Protein AF-A0A0E9SKA1-F1 (afdb_monomer_lite)

InterPro domains:
  IPR029071 Ubiquitin-like domain superfamily [SSF54236] (8-65)
  IPR033593 N-terminal RASSF family [PTHR15286] (7-65)

pLDDT: mean 83.82, std 12.72, range [40.81, 94.31]

Structure (mmCIF, N/CA/C/O backbone):
data_AF-A0A0E9SKA1-F1
#
_entry.id   AF-A0A0E9SKA1-F1
#
loop_
_atom_site.group_PDB
_atom_site.id
_atom_site.type_symbol
_atom_site.label_atom_id
_atom_site.label_alt_id
_atom_site.label_comp_id
_atom_site.label_asym_id
_atom_site.label_entity_id
_atom_site.label_seq_id
_atom_site.pdbx_PDB_ins_code
_atom_site.Cartn_x
_atom_site.Cartn_y
_atom_site.Cartn_z
_atom_site.occupancy
_atom_site.B_iso_or_equiv
_atom_site.auth_seq_id
_atom_site.auth_comp_id
_atom_site.auth_asym_id
_atom_site.auth_atom_id
_atom_site.pdbx_PDB_model_num
ATOM 1 N N . MET A 1 1 ? 21.076 -16.165 2.304 1.00 40.81 1 MET A N 1
ATOM 2 C CA . MET A 1 1 ? 20.445 -15.091 1.516 1.00 40.81 1 MET A CA 1
ATOM 3 C C . MET A 1 1 ? 19.599 -14.300 2.482 1.00 40.81 1 MET A C 1
ATOM 5 O O . MET A 1 1 ? 18.585 -14.815 2.932 1.00 40.81 1 MET A O 1
ATOM 9 N N . GLU A 1 2 ? 20.070 -13.124 2.875 1.00 51.28 2 GLU A N 1
ATOM 10 C CA . GLU A 1 2 ? 19.243 -12.160 3.594 1.00 51.28 2 GLU A CA 1
ATOM 11 C C . GLU A 1 2 ? 18.151 -11.735 2.612 1.00 51.28 2 GLU A C 1
ATOM 13 O O . GLU A 1 2 ? 18.443 -11.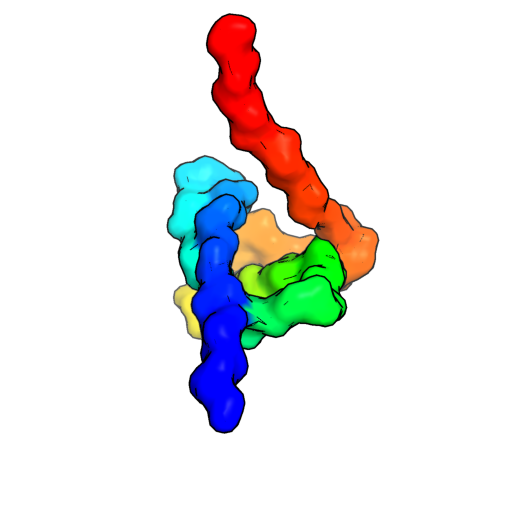275 1.508 1.00 51.28 2 GLU A O 1
ATOM 18 N N . LEU A 1 3 ? 16.898 -12.051 2.934 1.00 59.31 3 LEU A N 1
ATOM 19 C CA . LEU A 1 3 ? 15.762 -11.622 2.134 1.00 59.31 3 LEU A CA 1
ATOM 20 C C . LEU A 1 3 ? 15.777 -10.096 2.237 1.00 59.31 3 LEU A C 1
ATOM 22 O O . LEU A 1 3 ? 15.542 -9.582 3.323 1.00 59.31 3 LEU A O 1
ATOM 26 N N . GLU A 1 4 ? 16.157 -9.378 1.177 1.00 65.50 4 GLU A N 1
ATOM 27 C CA . GLU A 1 4 ? 16.121 -7.913 1.190 1.00 65.50 4 GLU A CA 1
ATOM 28 C C . GLU A 1 4 ? 14.668 -7.481 1.430 1.00 65.50 4 GLU A C 1
ATOM 30 O O . GLU A 1 4 ? 13.849 -7.446 0.507 1.00 65.50 4 GLU A O 1
ATOM 35 N N . GLU A 1 5 ? 14.327 -7.242 2.695 1.00 72.19 5 GLU A N 1
ATOM 36 C CA . GLU A 1 5 ? 13.000 -6.823 3.110 1.00 72.19 5 GLU A CA 1
ATOM 37 C C . GLU A 1 5 ? 12.754 -5.434 2.539 1.00 72.19 5 GLU A C 1
ATOM 39 O O . GLU A 1 5 ? 13.316 -4.428 2.981 1.00 72.19 5 GLU A O 1
ATOM 44 N N . CYS A 1 6 ? 11.908 -5.382 1.518 1.00 86.50 6 CYS A N 1
ATOM 45 C CA . CYS A 1 6 ? 11.515 -4.136 0.900 1.00 86.50 6 CYS A CA 1
ATOM 46 C C . CYS A 1 6 ? 10.561 -3.399 1.841 1.00 86.50 6 CYS A C 1
ATOM 48 O O . CYS A 1 6 ? 9.695 -4.000 2.488 1.00 86.50 6 CYS A O 1
ATOM 50 N N . LYS A 1 7 ? 10.725 -2.078 1.907 1.00 91.75 7 LYS A N 1
ATOM 51 C CA . LYS A 1 7 ? 9.825 -1.185 2.632 1.00 91.75 7 LYS A CA 1
ATOM 52 C C . LYS A 1 7 ? 9.267 -0.152 1.670 1.00 91.75 7 LYS A C 1
ATOM 54 O O . 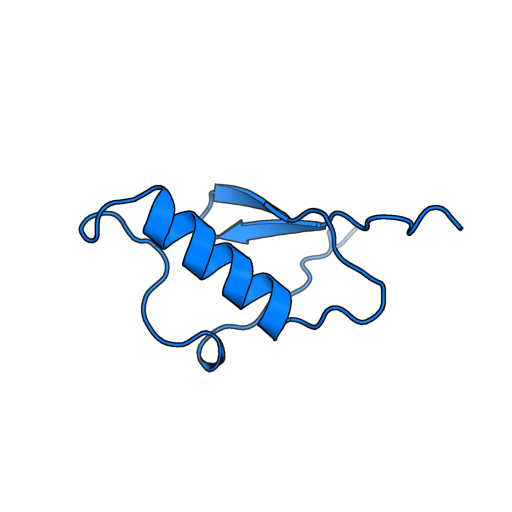LYS A 1 7 ? 10.014 0.383 0.852 1.00 91.75 7 LYS A O 1
ATOM 59 N N . ILE A 1 8 ? 7.974 0.126 1.776 1.00 93.00 8 ILE A N 1
ATOM 60 C CA . ILE A 1 8 ? 7.310 1.172 0.993 1.00 93.00 8 ILE A CA 1
ATOM 61 C C . ILE A 1 8 ? 6.506 2.083 1.918 1.00 93.00 8 ILE A C 1
ATOM 63 O O . ILE A 1 8 ? 5.879 1.615 2.870 1.00 93.00 8 ILE A O 1
ATOM 67 N N . SER A 1 9 ? 6.522 3.382 1.625 1.00 94.19 9 SER A N 1
ATOM 68 C CA . SER A 1 9 ? 5.656 4.365 2.278 1.00 94.19 9 SER A CA 1
ATOM 69 C C . SER A 1 9 ? 4.352 4.492 1.497 1.00 94.19 9 SER A C 1
ATOM 71 O O . SER A 1 9 ? 4.362 4.79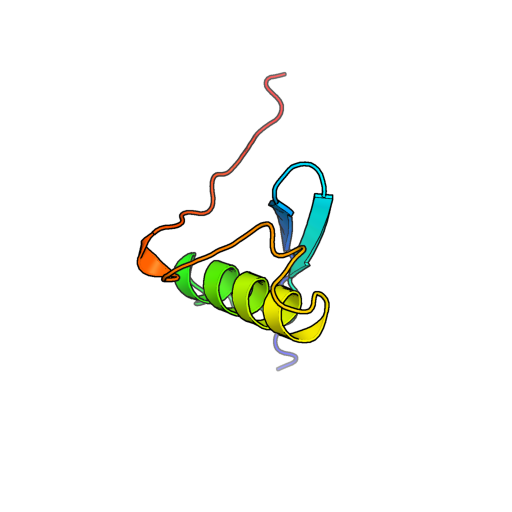1 0.302 1.00 94.19 9 SER A O 1
ATOM 73 N N . VAL A 1 10 ? 3.228 4.277 2.173 1.00 94.31 10 VAL A N 1
ATOM 74 C CA . VAL A 1 10 ? 1.877 4.355 1.607 1.00 94.31 10 VAL A CA 1
ATOM 75 C C . VAL A 1 10 ? 1.084 5.399 2.375 1.00 94.31 10 VAL A C 1
ATOM 77 O O . VAL A 1 10 ? 1.103 5.425 3.598 1.00 94.31 10 VAL A O 1
ATOM 80 N N . TRP A 1 11 ? 0.360 6.258 1.665 1.00 92.69 11 TRP A N 1
ATOM 81 C CA . TRP A 1 11 ? -0.473 7.287 2.283 1.00 92.69 11 TRP A CA 1
ATOM 82 C C . TRP A 1 11 ? -1.934 6.833 2.337 1.00 92.69 11 TRP A C 1
ATOM 84 O O . TRP A 1 11 ? -2.538 6.568 1.299 1.00 92.69 11 TRP A O 1
ATOM 94 N N . VAL A 1 12 ? -2.514 6.791 3.536 1.00 90.31 12 VAL A N 1
ATOM 95 C CA . VAL A 1 12 ? -3.907 6.408 3.800 1.00 90.31 12 VAL A CA 1
ATOM 96 C C . VAL A 1 12 ? -4.605 7.57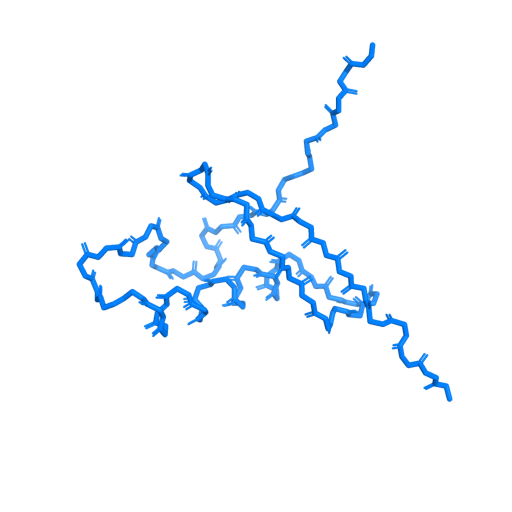0 4.497 1.00 90.31 12 VAL A C 1
ATOM 98 O O . VAL A 1 12 ? -4.222 7.957 5.591 1.00 90.31 12 VAL A O 1
ATOM 101 N N . CYS A 1 13 ? -5.612 8.172 3.857 1.00 84.75 13 CYS A N 1
ATOM 102 C CA . CYS A 1 13 ? -6.397 9.282 4.422 1.00 84.75 13 CYS A CA 1
ATOM 103 C C . CYS A 1 13 ? -5.562 10.393 5.106 1.00 84.75 13 CYS A C 1
ATOM 105 O O . CYS A 1 13 ? -5.962 10.925 6.138 1.00 84.75 13 CYS A O 1
ATOM 107 N N . ARG A 1 14 ? -4.449 10.804 4.471 1.00 86.06 14 ARG A N 1
ATOM 108 C CA . ARG A 1 14 ? -3.477 11.829 4.935 1.00 86.06 14 ARG A CA 1
ATOM 109 C C . ARG A 1 14 ? -2.489 11.366 6.010 1.00 86.06 14 ARG A C 1
ATOM 111 O O . ARG A 1 14 ? -1.656 12.169 6.419 1.00 86.06 14 ARG A O 1
ATOM 118 N N . GLU A 1 15 ? -2.532 10.104 6.405 1.00 89.00 15 GLU A N 1
ATOM 119 C CA . GLU A 1 15 ? -1.539 9.479 7.275 1.00 89.00 15 GLU A CA 1
ATOM 120 C C . 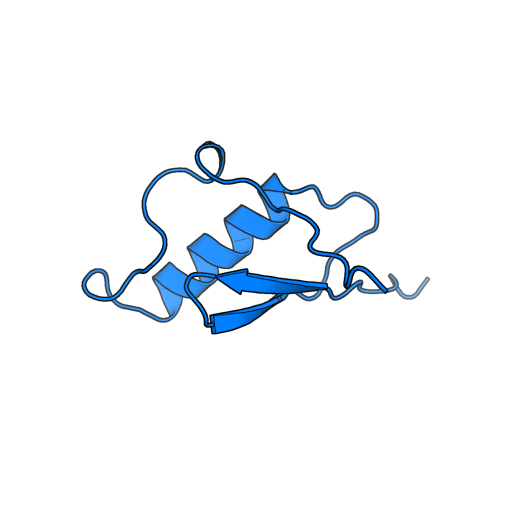GLU A 1 15 ? -0.548 8.665 6.434 1.00 89.00 15 GLU A C 1
ATOM 122 O O . GLU A 1 15 ? -0.952 7.856 5.598 1.00 89.00 15 GLU A O 1
ATOM 127 N N . GLU A 1 16 ? 0.753 8.887 6.624 1.00 91.00 16 GLU A N 1
ATOM 128 C CA . GLU A 1 16 ? 1.780 8.032 6.024 1.00 91.00 16 GLU A CA 1
ATOM 129 C C . GLU A 1 16 ? 1.970 6.774 6.879 1.00 91.00 16 GLU A C 1
ATOM 131 O O . GLU A 1 16 ? 2.155 6.848 8.094 1.00 91.00 16 GLU A O 1
ATOM 136 N N . LYS A 1 17 ? 1.946 5.612 6.230 1.00 92.25 17 LYS A N 1
ATOM 137 C CA . LYS A 1 17 ? 2.192 4.296 6.816 1.00 92.25 17 LYS A CA 1
ATOM 138 C C . LYS A 1 17 ? 3.396 3.658 6.141 1.00 92.25 17 LYS A C 1
ATOM 140 O O . LYS A 1 17 ? 3.507 3.667 4.915 1.00 92.25 17 LYS A O 1
ATOM 145 N N . LEU A 1 18 ? 4.272 3.058 6.937 1.00 93.12 18 LEU A N 1
ATOM 146 C CA . LEU A 1 18 ? 5.403 2.287 6.435 1.00 93.12 18 LEU A CA 1
ATOM 147 C C . LEU A 1 18 ? 5.049 0.800 6.439 1.00 93.12 18 LEU A C 1
ATOM 149 O O . LEU A 1 18 ? 4.802 0.230 7.498 1.00 93.12 18 LEU A O 1
ATOM 153 N N . VAL A 1 19 ? 5.065 0.168 5.267 1.00 93.44 19 VAL A N 1
ATOM 154 C CA . VAL A 1 19 ? 4.854 -1.278 5.133 1.00 93.44 19 VAL A CA 1
ATOM 155 C C . VAL A 1 19 ? 6.208 -1.945 4.935 1.00 93.44 19 VAL A C 1
ATOM 157 O O . VAL A 1 19 ? 6.896 -1.665 3.953 1.00 93.44 19 VAL A O 1
ATOM 160 N N . SER A 1 20 ? 6.606 -2.796 5.881 1.00 91.94 20 SER A N 1
ATOM 161 C CA . SER A 1 20 ? 7.879 -3.529 5.878 1.00 91.94 20 SER A CA 1
ATOM 162 C C . SER A 1 20 ? 7.704 -5.028 5.645 1.00 91.94 20 SER A C 1
ATOM 164 O O . SER A 1 20 ? 6.587 -5.536 5.688 1.00 91.94 20 SER A O 1
ATOM 166 N N . GLY A 1 21 ? 8.809 -5.743 5.412 1.00 90.62 21 GLY A N 1
ATOM 167 C CA . GLY A 1 21 ? 8.790 -7.195 5.204 1.00 90.62 21 GLY A CA 1
ATOM 168 C C . GLY A 1 21 ? 8.258 -7.610 3.832 1.00 90.62 21 GLY A C 1
ATOM 169 O O . GLY A 1 21 ? 7.865 -8.760 3.636 1.00 90.62 21 GLY A O 1
ATOM 170 N N . LEU A 1 22 ? 8.221 -6.685 2.868 1.00 90.62 22 LEU A N 1
ATOM 171 C CA . LEU A 1 22 ? 7.756 -6.997 1.525 1.00 90.62 22 LEU A CA 1
ATOM 172 C C . LEU A 1 22 ? 8.845 -7.730 0.745 1.00 90.62 22 LEU A C 1
ATOM 174 O O . LEU A 1 22 ? 10.031 -7.415 0.827 1.00 90.62 22 LEU A O 1
ATOM 178 N N . SER A 1 23 ? 8.420 -8.689 -0.070 1.00 90.50 23 SER A N 1
ATOM 179 C CA . SER A 1 23 ? 9.277 -9.323 -1.068 1.00 90.50 23 SER A CA 1
ATOM 180 C C . SER A 1 23 ? 9.010 -8.726 -2.448 1.00 90.50 23 SER A C 1
ATOM 182 O O . SER A 1 23 ? 7.966 -8.123 -2.687 1.00 90.50 23 SER A O 1
ATOM 184 N N . ARG A 1 24 ? 9.897 -8.987 -3.415 1.00 88.31 24 ARG A N 1
ATOM 185 C CA . ARG A 1 24 ? 9.694 -8.595 -4.826 1.00 88.31 24 ARG A CA 1
ATOM 186 C C . ARG A 1 24 ? 8.436 -9.197 -5.473 1.00 88.31 24 ARG A C 1
ATOM 188 O O . ARG A 1 24 ? 8.065 -8.782 -6.563 1.00 88.31 24 ARG A O 1
ATOM 195 N N . ARG A 1 25 ? 7.814 -10.202 -4.842 1.00 90.62 25 ARG A N 1
ATOM 196 C CA . ARG A 1 25 ? 6.569 -10.839 -5.302 1.00 90.62 25 ARG A CA 1
ATOM 197 C C . ARG A 1 25 ? 5.319 -10.268 -4.629 1.00 90.62 25 ARG A C 1
ATOM 199 O O . ARG A 1 25 ? 4.225 -10.687 -4.991 1.00 90.62 25 ARG A O 1
ATOM 206 N N . ALA A 1 26 ? 5.473 -9.373 -3.650 1.00 91.69 26 ALA A N 1
ATOM 207 C CA . ALA A 1 26 ? 4.342 -8.768 -2.962 1.00 91.69 26 ALA A CA 1
ATOM 208 C C . ALA A 1 26 ? 3.490 -7.968 -3.952 1.00 91.69 26 ALA A C 1
ATOM 210 O O . ALA A 1 26 ? 4.004 -7.193 -4.760 1.00 91.69 26 ALA A O 1
ATOM 211 N N . THR A 1 27 ? 2.181 -8.174 -3.887 1.00 92.62 27 THR A N 1
ATOM 212 C CA . THR A 1 27 ? 1.211 -7.510 -4.754 1.00 92.62 27 THR A CA 1
ATOM 213 C C . THR A 1 27 ? 0.566 -6.327 -4.041 1.00 92.62 27 THR A C 1
ATOM 215 O O . THR A 1 27 ? 0.635 -6.196 -2.817 1.00 92.62 27 THR A O 1
ATOM 218 N N . CYS A 1 28 ? -0.133 -5.473 -4.792 1.00 92.62 28 CYS A N 1
ATOM 219 C CA . CYS A 1 28 ? -0.932 -4.404 -4.194 1.00 92.62 28 CYS A CA 1
ATOM 220 C C . CYS A 1 28 ? -1.969 -4.945 -3.192 1.00 92.62 28 CYS A C 1
ATOM 222 O O . CYS A 1 28 ? -2.214 -4.308 -2.171 1.00 92.62 28 CYS A O 1
ATOM 224 N N . ALA A 1 29 ? -2.525 -6.135 -3.438 1.00 93.06 29 ALA A N 1
ATOM 225 C CA . ALA A 1 29 ? -3.486 -6.769 -2.545 1.00 93.06 29 ALA A CA 1
ATOM 226 C C . ALA A 1 29 ? -2.857 -7.180 -1.205 1.00 93.06 29 ALA A C 1
ATOM 228 O O . ALA A 1 29 ? -3.513 -7.062 -0.172 1.00 93.06 29 ALA A O 1
ATOM 229 N N . ASP A 1 30 ? -1.594 -7.618 -1.204 1.00 93.00 30 ASP A N 1
ATOM 230 C CA . ASP A 1 30 ? -0.870 -7.954 0.028 1.00 93.00 30 ASP A CA 1
ATOM 231 C C . ASP A 1 30 ? -0.630 -6.701 0.878 1.00 93.00 30 ASP A C 1
ATOM 233 O O . ASP A 1 30 ? -0.882 -6.707 2.080 1.00 93.00 30 ASP A O 1
ATOM 237 N N . VAL A 1 31 ? -0.235 -5.594 0.240 1.00 93.94 31 VAL A N 1
ATOM 238 C CA . VAL A 1 31 ? -0.031 -4.297 0.908 1.00 93.94 31 VAL A CA 1
ATOM 239 C C . VAL A 1 31 ? -1.334 -3.784 1.527 1.00 93.94 31 VAL A C 1
ATOM 241 O O . VAL A 1 31 ? -1.356 -3.398 2.693 1.00 93.94 31 VAL A O 1
ATOM 244 N N . VAL A 1 32 ? -2.434 -3.811 0.769 1.00 94.00 32 VAL A N 1
ATOM 245 C CA . VAL A 1 32 ? -3.758 -3.399 1.262 1.00 94.00 32 VAL A CA 1
ATOM 246 C C . VAL A 1 32 ? -4.209 -4.271 2.433 1.00 94.00 32 VAL A C 1
ATOM 248 O O . VAL A 1 32 ? -4.753 -3.746 3.403 1.00 94.00 32 VAL A O 1
ATOM 251 N N . ARG A 1 33 ? -3.991 -5.590 2.361 1.00 92.56 33 ARG A N 1
ATOM 252 C CA . ARG A 1 33 ? -4.380 -6.517 3.429 1.00 92.56 33 ARG A CA 1
ATOM 253 C C . ARG A 1 33 ? -3.688 -6.162 4.743 1.00 92.56 33 ARG A C 1
ATOM 255 O O . ARG A 1 33 ? -4.374 -5.981 5.740 1.00 92.56 33 ARG A O 1
ATOM 262 N N . VAL A 1 34 ? -2.369 -5.968 4.712 1.00 92.44 34 VAL A N 1
ATOM 263 C CA . VAL A 1 34 ? -1.592 -5.596 5.904 1.00 92.44 34 VAL A CA 1
ATOM 264 C C . VAL A 1 34 ? -2.068 -4.263 6.487 1.00 92.44 34 VAL A C 1
ATOM 266 O O . VAL A 1 34 ? -2.191 -4.141 7.700 1.00 92.44 34 VAL A O 1
ATOM 269 N N . LEU A 1 35 ? -2.395 -3.277 5.645 1.00 92.06 35 LEU A N 1
ATOM 270 C CA . LEU A 1 35 ? -2.918 -1.984 6.104 1.00 92.06 35 LEU A CA 1
ATOM 271 C C . LEU A 1 35 ? -4.302 -2.098 6.765 1.00 92.06 35 LEU A C 1
ATOM 273 O O . LEU A 1 35 ? -4.568 -1.404 7.744 1.00 92.06 35 LEU A O 1
ATOM 277 N N . LEU A 1 36 ? -5.180 -2.962 6.246 1.00 90.75 36 LEU A N 1
ATOM 278 C CA . LEU A 1 36 ? -6.485 -3.242 6.853 1.00 90.75 36 LEU A CA 1
ATOM 279 C C . LEU A 1 36 ? -6.335 -3.965 8.199 1.00 90.75 36 LEU A C 1
ATOM 281 O O . LEU A 1 36 ? -7.020 -3.615 9.159 1.00 90.75 36 LEU A O 1
ATOM 285 N N . GLU A 1 37 ? -5.436 -4.948 8.279 1.00 89.38 37 GLU A N 1
ATOM 286 C CA . GLU A 1 37 ? -5.153 -5.686 9.515 1.00 89.38 37 GLU A CA 1
ATOM 287 C C . GLU A 1 37 ? -4.543 -4.779 10.592 1.00 89.38 37 GLU A C 1
ATOM 289 O O . GLU A 1 37 ? -5.030 -4.779 11.722 1.00 89.38 37 GLU A O 1
ATOM 294 N N . ASP A 1 38 ? -3.545 -3.958 10.241 1.00 87.88 38 ASP A N 1
ATOM 295 C CA . ASP A 1 38 ? -2.932 -2.971 11.144 1.00 87.88 38 ASP A CA 1
ATOM 296 C C . ASP A 1 38 ? -3.985 -2.021 11.720 1.00 87.88 38 ASP A C 1
ATOM 298 O O . ASP A 1 38 ? -4.068 -1.823 12.931 1.00 87.88 38 ASP A O 1
ATOM 302 N N . GLN A 1 39 ? -4.864 -1.495 10.868 1.00 84.75 39 GLN A N 1
ATOM 303 C CA . GLN A 1 39 ? -5.890 -0.570 11.318 1.00 84.75 39 GLN A CA 1
ATOM 304 C C . GLN A 1 39 ? -6.934 -1.242 12.219 1.00 84.75 39 GLN A C 1
ATOM 306 O O . GLN A 1 39 ? -7.332 -0.654 13.220 1.00 84.75 39 GLN A O 1
ATOM 311 N N . ASN A 1 40 ? -7.337 -2.480 11.917 1.00 83.44 40 ASN A N 1
ATOM 312 C CA . ASN A 1 40 ? -8.251 -3.246 12.766 1.00 83.44 40 ASN A CA 1
ATOM 313 C C . ASN A 1 40 ? -7.638 -3.578 14.141 1.00 83.44 40 ASN A C 1
ATOM 315 O O . ASN A 1 40 ? -8.361 -3.676 15.131 1.00 83.44 40 ASN A O 1
ATOM 319 N N . LEU A 1 41 ? -6.311 -3.736 14.216 1.00 83.12 41 LEU A N 1
ATOM 320 C CA . LEU A 1 41 ? -5.588 -3.929 15.475 1.00 83.12 41 LEU A CA 1
ATOM 321 C C . LEU A 1 41 ? -5.419 -2.621 16.264 1.00 83.12 41 LEU A C 1
ATOM 323 O O . LEU A 1 41 ? -5.506 -2.635 17.491 1.00 83.12 41 LEU A O 1
ATOM 327 N N . GLN A 1 42 ? -5.162 -1.500 15.583 1.00 76.69 42 GLN A N 1
ATOM 328 C CA . GLN A 1 42 ? -4.857 -0.213 16.219 1.00 76.69 42 GLN A CA 1
ATOM 329 C C . GLN A 1 42 ? -6.095 0.620 16.575 1.00 76.69 42 GLN A C 1
ATOM 331 O O . GLN A 1 42 ? -6.087 1.342 17.573 1.00 76.69 42 GLN A O 1
ATOM 336 N N . GLN A 1 43 ? -7.150 0.566 15.764 1.00 64.31 43 GLN A N 1
ATOM 337 C CA . GLN A 1 43 ? -8.332 1.409 15.895 1.00 64.31 43 GLN A CA 1
ATOM 338 C C . GLN A 1 43 ? -9.545 0.510 16.107 1.00 64.31 43 GLN A C 1
ATOM 340 O O . GLN A 1 43 ? -10.056 -0.108 15.177 1.00 64.31 43 GLN A O 1
ATOM 345 N N . GLY A 1 44 ? -10.039 0.457 17.348 1.00 59.12 44 GLY A N 1
ATOM 346 C CA . GLY A 1 44 ? -11.377 -0.074 17.608 1.00 59.12 44 GLY A CA 1
ATOM 347 C C . GLY A 1 44 ? -12.381 0.552 16.630 1.00 59.12 44 GLY A C 1
ATOM 348 O O . GLY A 1 44 ? -12.250 1.730 16.294 1.00 59.12 44 GLY A O 1
ATOM 349 N N . ALA A 1 45 ? -13.348 -0.246 16.166 1.00 56.62 45 ALA A N 1
ATOM 350 C CA . ALA A 1 45 ? -14.172 -0.071 14.956 1.00 56.62 45 ALA A CA 1
ATOM 351 C C . ALA A 1 45 ? -14.759 1.331 14.647 1.00 56.62 45 ALA A C 1
ATOM 353 O O . ALA A 1 45 ? -15.223 1.565 13.535 1.00 56.62 45 ALA A O 1
ATOM 354 N N . SER A 1 46 ? -14.745 2.272 15.590 1.00 55.69 46 SER A N 1
ATOM 355 C CA . SER A 1 46 ? -15.300 3.622 15.458 1.00 55.69 46 SER A CA 1
ATOM 356 C C . SER A 1 46 ? -14.366 4.657 14.808 1.00 55.69 46 SER A C 1
ATOM 358 O O . SER A 1 46 ? -14.843 5.734 14.461 1.00 55.69 46 SER A O 1
ATOM 360 N N . ALA A 1 47 ? -13.064 4.376 14.646 1.00 62.19 47 ALA A N 1
ATOM 361 C CA . ALA A 1 47 ? -12.099 5.308 14.031 1.00 62.19 47 ALA A CA 1
ATOM 362 C C . ALA A 1 47 ? -11.458 4.789 12.729 1.00 62.19 47 ALA A C 1
ATOM 364 O O . ALA A 1 47 ? -10.608 5.468 12.157 1.00 62.19 47 ALA A O 1
ATOM 365 N N . ALA A 1 48 ? -11.884 3.615 12.255 1.00 68.50 48 ALA A N 1
ATOM 366 C CA . ALA A 1 48 ? -11.291 2.937 11.114 1.00 68.50 48 ALA A CA 1
ATOM 367 C C . ALA A 1 48 ? -11.467 3.739 9.802 1.00 68.50 48 ALA A C 1
ATOM 369 O O . ALA A 1 48 ? -12.572 3.884 9.279 1.00 68.50 48 ALA A O 1
ATOM 370 N N . MET A 1 49 ? -10.367 4.271 9.259 1.00 77.62 49 MET A N 1
ATOM 371 C CA . MET A 1 49 ? -10.315 4.973 7.969 1.00 77.62 49 MET A CA 1
ATOM 372 C C . MET A 1 49 ? -10.468 4.055 6.743 1.00 77.62 49 MET A C 1
ATOM 374 O O . MET A 1 49 ? -10.790 4.535 5.657 1.00 77.62 49 MET A O 1
ATOM 378 N N . LEU A 1 50 ? -10.196 2.756 6.888 1.00 81.50 50 LEU A N 1
ATOM 379 C CA . LEU A 1 50 ? -10.348 1.738 5.849 1.00 81.50 50 LEU A CA 1
ATOM 380 C C . LEU A 1 50 ? -11.414 0.744 6.316 1.00 81.50 50 LEU A C 1
ATOM 382 O O . LEU A 1 50 ? -11.386 0.280 7.449 1.00 81.50 50 LEU A O 1
ATOM 386 N N . SER A 1 51 ? -12.365 0.420 5.446 1.00 82.00 51 SER A N 1
ATOM 387 C CA . SER A 1 51 ? -13.476 -0.475 5.754 1.00 82.00 51 SER A CA 1
ATOM 388 C C . SER A 1 51 ? -13.855 -1.305 4.533 1.00 82.00 51 SER A C 1
ATOM 390 O O . SER A 1 51 ? -13.842 -0.829 3.399 1.00 82.00 51 SER A O 1
ATOM 392 N N . GLY A 1 52 ? -14.224 -2.561 4.764 1.00 84.75 52 GLY A N 1
ATOM 393 C CA . GLY A 1 52 ? -14.597 -3.493 3.706 1.00 84.75 52 GLY A CA 1
ATOM 394 C C . GLY A 1 52 ? -13.435 -4.351 3.209 1.00 84.75 52 GLY A C 1
ATOM 395 O O . GLY A 1 52 ? -12.476 -4.621 3.929 1.00 84.75 52 GLY A O 1
ATOM 396 N N . SER A 1 53 ? -13.576 -4.865 1.987 1.00 86.94 53 SER A N 1
ATOM 397 C CA . SER A 1 53 ? -12.694 -5.911 1.463 1.00 86.94 53 SER A CA 1
ATOM 398 C C . SER A 1 53 ? -11.383 -5.352 0.890 1.00 86.94 53 SER A C 1
ATOM 400 O O . SER A 1 53 ? -11.402 -4.287 0.270 1.00 86.94 53 SER A O 1
ATOM 402 N N . PRO A 1 54 ? -10.255 -6.085 0.973 1.00 87.19 54 PRO A N 1
ATOM 403 C CA . PRO A 1 54 ? -9.005 -5.682 0.327 1.00 87.19 54 PRO A CA 1
ATOM 404 C C . PRO A 1 54 ? -9.136 -5.481 -1.190 1.00 87.19 54 PRO A C 1
ATOM 406 O O . PRO A 1 54 ? -8.398 -4.691 -1.769 1.00 87.19 54 PRO A O 1
ATOM 409 N N . GLN A 1 55 ? -10.084 -6.163 -1.847 1.00 89.38 55 GLN A N 1
ATOM 410 C CA . GLN A 1 55 ? -10.304 -6.016 -3.291 1.00 89.38 55 GLN A CA 1
ATOM 411 C C . GLN A 1 55 ? -10.930 -4.666 -3.672 1.00 89.38 55 GLN A C 1
ATOM 413 O O . GLN A 1 55 ? -10.905 -4.289 -4.840 1.00 89.38 55 GLN A O 1
ATOM 418 N N . SER A 1 56 ? -11.494 -3.937 -2.706 1.00 90.31 56 SER A N 1
ATOM 419 C CA . SER A 1 56 ? -12.095 -2.617 -2.923 1.00 90.31 56 SER A CA 1
ATOM 420 C C . SER A 1 56 ? -11.063 -1.488 -2.994 1.00 90.31 56 SER A C 1
ATOM 422 O O . SER A 1 56 ? -11.430 -0.346 -3.262 1.00 90.31 56 SER A O 1
ATOM 424 N N . TYR A 1 57 ? -9.784 -1.789 -2.763 1.00 91.75 57 TYR A N 1
ATOM 425 C CA . TYR A 1 57 ? -8.710 -0.807 -2.705 1.00 91.75 57 TYR A CA 1
ATOM 426 C C . TYR A 1 57 ? -7.619 -1.101 -3.730 1.00 91.75 57 TYR A C 1
ATOM 428 O O . TYR A 1 57 ? -7.387 -2.238 -4.134 1.00 91.75 57 TYR A O 1
ATOM 436 N N . CYS A 1 58 ? -6.906 -0.049 -4.122 1.00 92.62 58 CYS A N 1
ATOM 437 C CA . CYS A 1 58 ? -5.705 -0.148 -4.937 1.00 92.62 58 CYS A CA 1
ATOM 438 C C . CYS A 1 58 ? -4.614 0.770 -4.381 1.00 92.62 58 CYS A C 1
ATOM 440 O O . CYS A 1 58 ? -4.897 1.770 -3.720 1.00 92.62 58 CYS A O 1
ATOM 442 N N . VAL A 1 59 ? -3.361 0.417 -4.657 1.00 93.75 59 VAL A N 1
ATOM 443 C CA . VAL A 1 59 ? -2.200 1.259 -4.361 1.00 93.75 59 VAL A CA 1
ATOM 444 C C . VAL A 1 59 ? -1.853 2.020 -5.631 1.00 93.75 59 VAL A C 1
ATOM 446 O O . VAL A 1 59 ? -1.721 1.416 -6.694 1.00 93.75 59 VAL A O 1
ATOM 449 N N . VAL A 1 60 ? -1.718 3.338 -5.519 1.00 94.25 60 VAL A N 1
ATOM 450 C CA . VAL A 1 60 ? -1.348 4.210 -6.635 1.00 94.25 60 VAL A CA 1
ATOM 451 C C . VAL A 1 60 ? -0.002 4.860 -6.368 1.00 94.25 60 VAL A C 1
ATOM 453 O O . VAL A 1 60 ? 0.273 5.332 -5.265 1.00 94.25 60 VAL A O 1
ATOM 456 N N . GLU A 1 61 ? 0.837 4.913 -7.394 1.00 92.94 61 GLU A N 1
ATOM 457 C CA . GLU A 1 61 ? 2.123 5.592 -7.316 1.00 92.94 61 GLU A CA 1
ATOM 458 C C . GLU A 1 61 ? 1.937 7.084 -7.600 1.00 92.94 61 GLU A C 1
ATOM 460 O O . GLU A 1 61 ? 1.417 7.484 -8.645 1.00 92.94 61 GLU A O 1
ATOM 465 N N . LYS A 1 62 ? 2.374 7.931 -6.665 1.00 89.00 62 LYS A N 1
ATOM 466 C CA . LYS A 1 62 ? 2.369 9.386 -6.834 1.00 89.00 62 LYS A CA 1
ATOM 467 C C . LYS A 1 62 ? 3.797 9.891 -6.993 1.00 89.00 62 LYS A C 1
ATOM 469 O O . LYS A 1 62 ? 4.535 10.022 -6.020 1.00 89.00 62 LYS A O 1
ATOM 474 N N . TRP A 1 63 ? 4.154 10.249 -8.219 1.00 87.81 63 TRP A N 1
ATOM 475 C CA . TRP A 1 63 ? 5.452 10.831 -8.545 1.00 87.81 63 TRP A CA 1
ATOM 476 C C . TRP A 1 63 ? 5.412 12.356 -8.417 1.00 87.81 63 TRP A C 1
ATOM 478 O O . TRP A 1 63 ? 4.413 12.994 -8.765 1.00 87.81 63 TRP A O 1
ATOM 488 N N . ARG A 1 64 ? 6.504 12.968 -7.941 1.00 87.25 64 ARG A N 1
ATOM 489 C CA . ARG A 1 64 ? 6.673 14.420 -8.073 1.00 87.25 64 ARG A CA 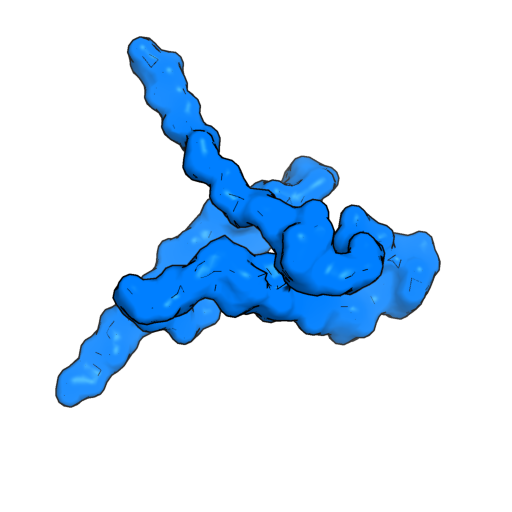1
ATOM 490 C C . ARG A 1 64 ? 6.843 14.727 -9.560 1.00 87.25 64 ARG A C 1
ATOM 492 O O . ARG A 1 64 ? 7.807 14.269 -10.164 1.00 87.25 64 ARG A O 1
ATOM 499 N N . ARG A 1 65 ? 5.903 15.476 -10.144 1.00 68.88 65 ARG A N 1
ATOM 500 C CA . ARG A 1 65 ? 6.126 16.109 -11.446 1.00 68.88 65 ARG A CA 1
ATOM 501 C C . ARG A 1 65 ? 7.126 17.236 -11.215 1.00 68.88 65 ARG A C 1
ATOM 503 O O . ARG A 1 65 ? 6.773 18.236 -10.595 1.00 68.88 65 ARG A O 1
ATOM 510 N N . ILE A 1 66 ? 8.376 16.972 -11.581 1.00 59.97 66 ILE A N 1
ATOM 511 C CA . ILE A 1 66 ? 9.383 18.004 -11.840 1.00 59.97 66 ILE A CA 1
ATOM 512 C C . ILE A 1 66 ? 8.997 18.723 -13.129 1.00 59.97 66 ILE A C 1
ATOM 514 O O . ILE A 1 66 ? 8.492 18.028 -14.043 1.00 59.97 66 ILE A O 1
#

Organism: Anguilla anguilla (NCBI:txid7936)

Foldseek 3Di:
DPQPWDWDWAAQPNDIDIDTRDHPPDDQLNVLVVVQVVQVVVDPPPPRSDDDDSVVDGGDDDDPDD

Sequence (66 aa):
MELEECKISVWVCREEKLVSGLSRRATCADVVRVLLEDQNLQQGASAAMLSGSPQSYCVVEKWRRI

Secondary structure (DSSP, 8-state):
-----EEEEEEETTEEEEEEEE-TT--HHHHHHHHHHHHHHHS-TTS-S--S-GGG----------

Radius of gyration: 13.15 Å; chains: 1; bounding box: 36×33×29 Å